Protein AF-A0A7C2ZPL4-F1 (afdb_monomer_lite)

Sequence (128 aa):
MSTNLLVIAAQPLAERLAGTLPPGTACLAIAADAEGDPLAGLGAALQAADAVVVCLDGLPGRLLARIEAALAGFEGRSAVVRSRPWNGTAPLPLARTCTAVIAGFGDAAAAAAAVARWWSGRGSAREG

Foldseek 3Di:
DFFQEEEEEAQVLLVVLVPLADPNYHYQHQYPPDDPDSCPCVLVSLVRGQEYEYEPPPPDPVCLVVVLVSLQPRPHAYEYFYQAADPPPDDDGNPVRHPYYHHNNNRRSVVRRVVNVVVRCVVPPPDD

Secondary structure (DSSP, 8-state):
----EEEEEEHHHHHHHTTTSPTTEEEEEE-TT-SS-TTTTHHHHHHT-SEEEEE-TT--HHHHHHHHHHHHT--SEEEEEESSPP-SSSPPTTTTTSSEEEE--S-HHHHHHHHHHHHHHGGGTT--

Radius of gyration: 14.03 Å; chains: 1; bounding box: 44×32×34 Å

pLDDT: mean 86.84, std 11.65, range [38.0, 96.44]

Structure (mmCIF, N/CA/C/O backbone):
data_AF-A0A7C2ZPL4-F1
#
_entry.id   AF-A0A7C2ZPL4-F1
#
loop_
_atom_site.group_PDB
_atom_site.id
_atom_site.type_symbol
_atom_site.label_atom_id
_atom_site.label_alt_id
_atom_site.label_comp_id
_atom_site.label_asym_id
_atom_site.label_entity_id
_atom_site.label_seq_id
_atom_site.pdbx_PDB_ins_code
_atom_site.Cartn_x
_atom_site.Cartn_y
_atom_site.Cartn_z
_atom_site.occupancy
_atom_site.B_iso_or_equiv
_atom_site.auth_seq_id
_atom_site.auth_comp_id
_atom_site.auth_asym_id
_atom_site.auth_atom_id
_atom_site.pdbx_PDB_model_num
ATOM 1 N N . MET A 1 1 ? -11.170 5.949 18.506 1.00 55.72 1 MET A N 1
ATOM 2 C CA . MET A 1 1 ? -9.755 6.137 18.108 1.00 55.72 1 MET A CA 1
ATOM 3 C C . MET A 1 1 ? -9.670 6.107 16.591 1.00 55.72 1 MET A C 1
ATOM 5 O O . MET A 1 1 ? -10.253 5.211 15.991 1.00 55.72 1 MET A O 1
ATOM 9 N N . SER A 1 2 ? -9.008 7.089 15.982 1.00 69.31 2 SER A N 1
ATOM 10 C CA . SER A 1 2 ? -8.720 7.129 14.541 1.00 69.31 2 SER A CA 1
ATOM 11 C C . SER A 1 2 ? -7.652 6.081 14.207 1.00 69.31 2 SER A C 1
ATOM 13 O O . SER A 1 2 ? -6.657 6.004 14.915 1.00 69.31 2 SER A O 1
ATOM 15 N N . THR A 1 3 ? -7.852 5.272 13.165 1.00 84.00 3 THR A N 1
ATOM 16 C CA . THR A 1 3 ? -6.838 4.319 12.675 1.00 84.00 3 THR A CA 1
ATOM 17 C C . THR A 1 3 ? -5.715 5.069 11.961 1.00 84.00 3 THR A C 1
ATOM 19 O O . THR A 1 3 ? -5.994 5.782 10.996 1.00 84.00 3 THR A O 1
ATOM 22 N N . ASN A 1 4 ? -4.467 4.867 12.384 1.00 91.00 4 ASN A N 1
ATOM 23 C CA . ASN A 1 4 ? -3.288 5.365 11.683 1.00 91.00 4 ASN A CA 1
ATOM 24 C C . ASN A 1 4 ? -3.021 4.481 10.463 1.00 91.00 4 ASN A C 1
ATOM 26 O O . ASN A 1 4 ? -2.660 3.309 10.582 1.00 91.00 4 ASN A O 1
ATOM 30 N N . LEU A 1 5 ? -3.228 5.034 9.274 1.00 94.00 5 LEU A N 1
ATOM 31 C CA . LEU A 1 5 ? -3.058 4.319 8.013 1.00 94.00 5 LEU A CA 1
ATOM 32 C C . LEU A 1 5 ? -1.795 4.786 7.302 1.00 94.00 5 LEU A C 1
ATOM 34 O O . LEU A 1 5 ? -1.553 5.983 7.198 1.00 94.00 5 LEU A O 1
ATOM 38 N N . LEU A 1 6 ? -1.035 3.850 6.747 1.00 96.38 6 LEU A N 1
ATOM 39 C CA . LEU A 1 6 ? 0.084 4.141 5.861 1.00 96.38 6 LEU A CA 1
ATOM 40 C C . LEU A 1 6 ? -0.242 3.673 4.445 1.00 96.38 6 LEU A C 1
ATOM 42 O O . LEU A 1 6 ? -0.530 2.500 4.223 1.00 96.38 6 LEU A O 1
ATOM 46 N N . VAL A 1 7 ? -0.141 4.567 3.468 1.00 96.25 7 VAL A N 1
ATOM 47 C CA . VAL A 1 7 ? -0.175 4.209 2.048 1.00 96.25 7 VAL A CA 1
ATOM 48 C C . VAL A 1 7 ? 1.234 4.299 1.480 1.00 96.25 7 VAL A C 1
ATOM 50 O O . VAL A 1 7 ? 1.865 5.345 1.569 1.00 96.25 7 VAL A O 1
ATOM 53 N N . ILE A 1 8 ? 1.730 3.216 0.892 1.00 96.44 8 ILE A N 1
ATOM 54 C CA . ILE A 1 8 ? 3.020 3.163 0.202 1.00 96.44 8 ILE A CA 1
ATOM 55 C C . ILE A 1 8 ? 2.740 3.167 -1.296 1.00 96.44 8 ILE A C 1
ATOM 57 O O . ILE A 1 8 ? 2.060 2.273 -1.804 1.00 96.44 8 ILE A O 1
ATOM 61 N N . ALA A 1 9 ? 3.249 4.164 -2.010 1.00 96.06 9 ALA A N 1
ATOM 62 C CA . ALA A 1 9 ? 2.973 4.334 -3.431 1.00 96.06 9 ALA A CA 1
ATOM 63 C C . ALA A 1 9 ? 4.169 4.941 -4.165 1.00 96.06 9 ALA A C 1
ATOM 65 O O . ALA A 1 9 ? 4.967 5.671 -3.579 1.00 96.06 9 ALA A O 1
ATOM 66 N N . ALA A 1 10 ? 4.278 4.673 -5.466 1.00 95.19 10 ALA A N 1
ATOM 67 C CA . ALA A 1 10 ? 5.200 5.414 -6.319 1.00 95.19 10 ALA A CA 1
ATOM 68 C C . ALA A 1 10 ? 4.821 6.901 -6.347 1.00 95.19 10 ALA A C 1
ATOM 70 O O . ALA A 1 10 ? 3.633 7.229 -6.293 1.00 95.19 10 ALA A O 1
ATOM 71 N N . GLN A 1 11 ? 5.808 7.792 -6.469 1.00 94.44 11 GLN A N 1
ATOM 72 C CA . GLN A 1 11 ? 5.595 9.241 -6.377 1.00 94.44 11 GLN A CA 1
ATOM 73 C C . GLN A 1 11 ? 4.422 9.771 -7.234 1.00 94.44 11 GLN A C 1
ATOM 75 O O . GLN A 1 11 ? 3.549 10.417 -6.656 1.00 94.44 11 GLN A O 1
ATOM 80 N N . PRO A 1 12 ? 4.287 9.441 -8.537 1.00 92.38 12 PRO A N 1
ATOM 81 C CA . PRO A 1 12 ? 3.170 9.952 -9.340 1.00 92.38 12 PRO A CA 1
ATOM 82 C C . PRO A 1 12 ? 1.793 9.519 -8.820 1.00 92.38 12 PRO A C 1
ATOM 84 O O . PRO A 1 12 ? 0.797 10.219 -8.976 1.00 92.38 12 PRO A O 1
ATOM 87 N N . LEU A 1 13 ? 1.712 8.340 -8.201 1.00 93.44 13 LEU A N 1
ATOM 88 C CA . LEU A 1 13 ? 0.476 7.844 -7.609 1.00 93.44 13 LEU A CA 1
ATOM 89 C C . LEU A 1 13 ? 0.217 8.487 -6.240 1.00 93.44 13 LEU A C 1
ATOM 91 O O . LEU A 1 13 ? -0.925 8.816 -5.932 1.00 93.44 13 LEU A O 1
ATOM 95 N N . ALA A 1 14 ? 1.265 8.704 -5.442 1.00 93.69 14 ALA A N 1
ATOM 96 C CA . ALA A 1 14 ? 1.179 9.408 -4.165 1.00 93.69 14 ALA A CA 1
ATOM 97 C C . ALA A 1 14 ? 0.681 10.854 -4.343 1.00 93.69 14 ALA A C 1
ATOM 99 O O . ALA A 1 14 ? -0.182 11.304 -3.593 1.00 93.69 14 ALA A O 1
ATOM 100 N N . GLU A 1 15 ? 1.145 11.550 -5.383 1.00 93.31 15 GLU A N 1
ATOM 101 C CA . GLU A 1 15 ? 0.669 12.892 -5.749 1.00 93.31 15 GLU A CA 1
ATOM 102 C C . GLU A 1 15 ? -0.829 12.897 -6.085 1.00 93.31 15 GLU A C 1
ATOM 104 O O . GLU A 1 15 ? -1.558 13.785 -5.654 1.00 93.31 15 GLU A O 1
ATOM 109 N N . ARG A 1 16 ? -1.324 11.867 -6.783 1.00 92.81 16 ARG A N 1
ATOM 110 C CA . ARG A 1 16 ? -2.763 11.701 -7.063 1.00 92.81 16 ARG A CA 1
ATOM 111 C C . ARG A 1 16 ? -3.587 11.361 -5.822 1.00 92.81 16 ARG A C 1
ATOM 113 O O . ARG A 1 16 ? -4.782 11.642 -5.785 1.00 92.81 16 ARG A O 1
ATOM 120 N N . LEU A 1 17 ? -2.971 10.714 -4.835 1.00 91.75 17 LEU A N 1
ATOM 121 C CA . LEU A 1 17 ? -3.607 10.373 -3.565 1.00 91.75 17 LEU A CA 1
ATOM 122 C C . LEU A 1 17 ? -3.686 11.576 -2.617 1.00 91.75 17 LEU A C 1
ATOM 124 O O . LEU A 1 17 ? -4.566 11.605 -1.748 1.00 91.75 17 LEU A O 1
ATOM 128 N N . ALA A 1 18 ? -2.821 12.577 -2.794 1.00 86.88 18 ALA A N 1
ATOM 129 C CA . ALA A 1 18 ? -2.834 13.800 -2.004 1.00 86.88 18 ALA A CA 1
ATOM 130 C C . ALA A 1 18 ? -4.226 14.461 -2.033 1.00 86.88 18 ALA A C 1
ATOM 132 O O . ALA A 1 18 ? -4.832 14.657 -3.083 1.00 86.88 18 ALA A O 1
ATOM 133 N N . GLY A 1 19 ? -4.775 14.753 -0.851 1.00 84.19 19 GLY A N 1
ATOM 134 C CA . GLY A 1 19 ? -6.110 15.348 -0.700 1.00 84.19 19 GLY A CA 1
ATOM 135 C C . GLY A 1 19 ? -7.297 14.386 -0.863 1.00 84.19 19 GLY A C 1
ATOM 136 O O . GLY A 1 19 ? -8.431 14.785 -0.617 1.00 84.19 19 GLY A O 1
ATOM 137 N N . THR A 1 20 ? -7.072 13.119 -1.229 1.00 90.06 20 THR A N 1
ATOM 138 C CA . THR A 1 20 ? -8.148 12.109 -1.361 1.00 90.06 20 THR A CA 1
ATOM 139 C C . THR A 1 20 ? -8.235 11.147 -0.176 1.00 90.06 20 THR A C 1
ATOM 141 O O . THR A 1 20 ? -9.291 10.538 0.060 1.00 90.06 20 THR A O 1
ATOM 144 N N . LEU A 1 21 ? -7.126 11.014 0.555 1.00 90.62 21 LEU A N 1
ATOM 145 C CA . LEU A 1 21 ? -6.976 10.130 1.703 1.00 90.62 21 LEU A CA 1
ATOM 146 C C . LEU A 1 21 ? -7.699 10.695 2.938 1.00 90.62 21 LEU A C 1
ATOM 148 O O . LEU A 1 21 ? -7.746 11.913 3.120 1.00 90.62 21 LEU A O 1
ATOM 152 N N . PRO A 1 22 ? -8.280 9.830 3.786 1.00 88.19 22 PRO A N 1
ATOM 153 C CA . PRO A 1 22 ? -8.971 10.279 4.987 1.00 88.19 22 PRO A CA 1
ATOM 154 C C . PRO A 1 22 ? -7.984 10.821 6.041 1.00 88.19 22 PRO A C 1
ATOM 156 O O . PRO A 1 22 ? -6.800 10.463 6.022 1.00 88.19 22 PRO A O 1
ATOM 159 N N . PRO A 1 23 ? -8.460 11.639 7.001 1.00 85.38 23 PRO A N 1
ATOM 160 C CA . PRO A 1 23 ? -7.647 12.100 8.126 1.00 85.38 23 PRO A CA 1
ATOM 161 C C . PRO A 1 23 ? -6.976 10.938 8.871 1.00 85.38 23 PRO A C 1
ATOM 163 O O . PRO A 1 23 ? -7.565 9.866 9.010 1.00 85.38 23 PRO A O 1
ATOM 166 N N . GLY A 1 24 ? -5.748 11.150 9.353 1.00 84.88 24 GLY A N 1
ATOM 167 C CA . GLY A 1 24 ? -4.960 10.100 10.017 1.00 84.88 24 GLY A CA 1
ATOM 168 C C . GLY A 1 24 ? -4.289 9.107 9.059 1.00 84.88 24 GLY A C 1
ATOM 169 O O . GLY A 1 24 ? -3.693 8.132 9.510 1.00 84.88 24 GLY A O 1
ATOM 170 N N . THR A 1 25 ? -4.356 9.350 7.745 1.00 91.94 25 THR A N 1
ATOM 171 C CA . THR A 1 25 ? -3.609 8.569 6.752 1.00 91.94 25 THR A CA 1
ATOM 172 C C . THR A 1 25 ? -2.329 9.289 6.346 1.00 91.94 25 THR A C 1
ATOM 174 O O . THR A 1 25 ? -2.376 10.388 5.795 1.00 91.94 25 THR A O 1
ATOM 177 N N . ALA A 1 26 ? -1.189 8.646 6.567 1.00 93.44 26 ALA A N 1
ATOM 178 C CA . ALA A 1 26 ? 0.092 9.025 5.999 1.00 93.44 26 ALA A CA 1
ATOM 179 C C . ALA A 1 26 ? 0.272 8.385 4.613 1.00 93.44 26 ALA A C 1
ATOM 181 O O . ALA A 1 26 ? -0.130 7.244 4.383 1.00 93.44 26 ALA A O 1
ATOM 182 N N . CYS A 1 27 ? 0.919 9.099 3.692 1.00 94.06 27 CYS A N 1
ATOM 183 C CA . CYS A 1 27 ? 1.323 8.557 2.397 1.00 94.06 27 CYS A CA 1
ATOM 184 C C . CYS A 1 27 ? 2.846 8.636 2.270 1.00 94.06 27 CYS A C 1
ATOM 186 O O . CYS A 1 27 ? 3.408 9.728 2.256 1.00 94.06 27 CYS A O 1
ATOM 188 N N . LEU A 1 28 ? 3.507 7.485 2.160 1.00 94.56 28 LEU A N 1
ATOM 189 C CA . LEU A 1 28 ? 4.924 7.379 1.840 1.00 94.56 28 LEU A CA 1
ATOM 190 C C . LEU A 1 28 ? 5.085 7.290 0.320 1.00 94.56 28 LEU A C 1
ATOM 192 O O . LEU A 1 28 ? 4.750 6.275 -0.300 1.00 94.56 28 LEU A O 1
ATOM 196 N N . ALA A 1 29 ? 5.593 8.370 -0.269 1.00 94.19 29 ALA A N 1
ATOM 197 C CA . ALA A 1 29 ? 5.901 8.451 -1.689 1.00 94.19 29 ALA A CA 1
ATOM 198 C C . ALA A 1 29 ? 7.306 7.893 -1.961 1.00 94.19 29 ALA A C 1
ATOM 200 O O . ALA A 1 29 ? 8.292 8.388 -1.422 1.00 94.19 29 ALA A O 1
ATOM 201 N N . ILE A 1 30 ? 7.398 6.879 -2.820 1.00 92.75 30 ILE A N 1
ATOM 202 C CA . ILE A 1 30 ? 8.659 6.276 -3.255 1.00 92.75 30 ILE A CA 1
ATOM 203 C C . ILE A 1 30 ? 9.004 6.832 -4.636 1.00 92.75 30 ILE A C 1
ATOM 205 O O . ILE A 1 30 ? 8.339 6.522 -5.630 1.00 92.75 30 ILE A O 1
ATOM 209 N N . ALA A 1 31 ? 10.053 7.647 -4.702 1.00 89.00 31 ALA A N 1
ATOM 210 C CA . ALA A 1 31 ? 10.603 8.143 -5.957 1.00 89.00 31 ALA A CA 1
ATOM 211 C C . ALA A 1 31 ? 11.638 7.152 -6.513 1.00 89.00 31 ALA A C 1
ATOM 213 O O . ALA A 1 31 ? 12.483 6.635 -5.780 1.00 89.00 31 ALA A O 1
ATOM 214 N N . ALA A 1 32 ? 11.569 6.866 -7.816 1.00 78.44 32 ALA A N 1
ATOM 215 C CA . ALA A 1 32 ? 12.491 5.935 -8.469 1.00 78.44 32 ALA A CA 1
ATOM 216 C C . ALA A 1 32 ? 13.934 6.467 -8.505 1.00 78.44 32 ALA A C 1
ATOM 218 O O . ALA A 1 32 ? 14.870 5.673 -8.403 1.00 78.44 32 ALA A O 1
ATOM 219 N N . ASP A 1 33 ? 14.080 7.789 -8.583 1.00 82.44 33 ASP A N 1
ATOM 220 C CA . ASP A 1 33 ? 15.350 8.505 -8.725 1.00 82.44 33 ASP A CA 1
ATOM 221 C C . ASP A 1 33 ? 15.650 9.372 -7.490 1.00 82.44 33 ASP A C 1
ATOM 223 O O . ASP A 1 33 ? 16.256 10.435 -7.593 1.00 82.44 33 ASP A O 1
ATOM 227 N N . ALA A 1 34 ? 15.179 8.940 -6.313 1.00 78.38 34 ALA A N 1
ATOM 228 C CA . ALA A 1 34 ? 15.474 9.621 -5.056 1.00 78.38 34 ALA A CA 1
ATOM 229 C C . ALA A 1 34 ? 16.990 9.701 -4.823 1.00 78.38 34 ALA A C 1
ATOM 231 O O . ALA A 1 34 ? 17.700 8.700 -4.952 1.00 78.38 34 ALA A O 1
ATOM 232 N N . GLU A 1 35 ? 17.474 10.871 -4.413 1.00 81.75 35 GLU A N 1
ATOM 233 C CA . GLU A 1 35 ? 18.825 11.006 -3.881 1.00 81.75 35 GLU A CA 1
ATOM 234 C C . GLU A 1 35 ? 18.868 10.345 -2.490 1.00 81.75 35 GLU A C 1
ATOM 236 O O . GLU A 1 35 ? 18.207 10.796 -1.554 1.00 81.75 35 GLU A O 1
ATOM 241 N N . GLY A 1 36 ? 19.591 9.228 -2.360 1.00 86.69 36 GLY A N 1
ATOM 242 C CA . GLY A 1 36 ? 19.680 8.445 -1.120 1.00 86.69 36 GLY A CA 1
ATOM 243 C C . GLY A 1 36 ? 18.849 7.156 -1.129 1.00 86.69 36 GLY A C 1
ATOM 244 O O . GLY A 1 36 ? 18.597 6.569 -2.180 1.00 86.69 36 GLY A O 1
ATOM 245 N N . ASP A 1 37 ? 18.473 6.657 0.055 1.00 90.00 37 ASP A N 1
ATOM 246 C CA . ASP A 1 37 ? 17.657 5.441 0.164 1.00 90.00 37 ASP A CA 1
ATOM 247 C C . ASP A 1 37 ? 16.166 5.766 -0.0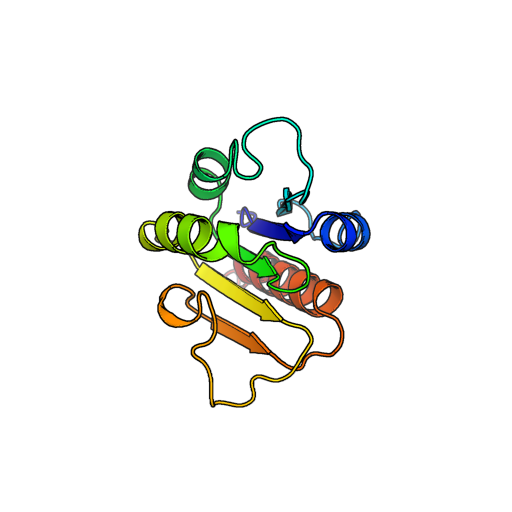51 1.00 90.00 37 ASP A C 1
ATOM 249 O O . ASP A 1 37 ? 15.559 6.400 0.815 1.00 90.00 37 ASP A O 1
ATOM 253 N N . PRO A 1 38 ? 15.527 5.295 -1.140 1.00 90.50 38 PRO A N 1
ATOM 254 C CA . PRO A 1 38 ? 14.117 5.576 -1.425 1.00 90.50 38 PRO A CA 1
ATOM 255 C C . PRO A 1 38 ? 13.138 4.954 -0.415 1.00 90.50 38 PRO A C 1
ATOM 257 O O . PRO A 1 38 ? 11.946 5.243 -0.468 1.00 90.50 38 PRO A O 1
ATOM 260 N N . LEU A 1 39 ? 13.613 4.079 0.481 1.00 93.25 39 LEU A N 1
ATOM 261 C CA . LEU A 1 39 ? 12.826 3.500 1.576 1.00 93.25 39 LEU A CA 1
ATOM 262 C C . LEU A 1 39 ? 13.192 4.086 2.950 1.00 93.25 39 LEU A C 1
ATOM 264 O O . LEU A 1 39 ? 12.780 3.538 3.978 1.00 93.25 39 LEU A O 1
ATOM 268 N N . ALA A 1 40 ? 13.957 5.183 2.993 1.00 91.19 40 ALA A N 1
ATOM 269 C CA . ALA A 1 40 ? 14.268 5.874 4.237 1.00 91.19 40 ALA A CA 1
ATOM 270 C C . ALA A 1 40 ? 12.977 6.226 4.996 1.00 91.19 40 ALA A C 1
ATOM 272 O O . ALA A 1 40 ? 12.016 6.744 4.432 1.00 91.19 40 ALA A O 1
ATOM 273 N N . GLY A 1 41 ? 12.939 5.902 6.290 1.00 89.94 41 GLY A N 1
ATOM 274 C CA . GLY A 1 41 ? 11.769 6.142 7.139 1.00 89.94 41 GLY A CA 1
ATOM 275 C C . GLY A 1 41 ? 10.649 5.098 7.039 1.00 89.94 41 GLY A C 1
ATOM 276 O O . GLY A 1 41 ? 9.741 5.149 7.866 1.00 89.94 41 GLY A O 1
ATOM 277 N N . LEU A 1 42 ? 10.720 4.110 6.131 1.00 94.44 42 LEU A N 1
ATOM 278 C CA . LEU A 1 42 ? 9.702 3.052 6.019 1.00 94.44 42 LEU A CA 1
ATOM 279 C C . LEU A 1 42 ? 9.479 2.320 7.350 1.00 94.44 42 LEU A C 1
ATOM 281 O O . LEU A 1 42 ? 8.340 2.127 7.758 1.00 94.44 42 LEU A O 1
ATOM 285 N N . GLY A 1 43 ? 10.554 1.952 8.053 1.00 93.25 43 GLY A N 1
ATOM 286 C CA . GLY A 1 43 ? 10.449 1.258 9.342 1.00 93.25 43 GLY A CA 1
ATOM 287 C C . GLY A 1 43 ? 9.721 2.082 10.408 1.00 93.25 43 GLY A C 1
ATOM 288 O O . GLY A 1 43 ? 8.814 1.575 11.062 1.00 93.25 43 GLY A O 1
ATOM 289 N N . ALA A 1 44 ? 10.060 3.368 10.537 1.00 93.12 44 ALA A N 1
ATOM 290 C CA . ALA A 1 44 ? 9.396 4.270 11.479 1.00 93.12 44 ALA A CA 1
ATOM 291 C C . ALA A 1 44 ? 7.919 4.492 11.109 1.00 93.12 44 ALA A C 1
ATOM 293 O O . ALA A 1 44 ? 7.054 4.490 11.981 1.00 93.12 44 ALA A O 1
ATOM 294 N N . ALA A 1 45 ? 7.618 4.623 9.813 1.00 94.56 45 ALA A N 1
ATOM 295 C CA . ALA A 1 45 ? 6.249 4.752 9.326 1.00 94.56 45 ALA A CA 1
ATOM 296 C C . ALA A 1 45 ? 5.414 3.492 9.612 1.00 94.56 45 ALA A C 1
ATOM 298 O O . ALA A 1 45 ? 4.260 3.610 10.014 1.00 94.56 45 ALA A O 1
ATOM 299 N N . LEU A 1 46 ? 5.995 2.297 9.452 1.00 94.94 46 LEU A N 1
ATOM 300 C CA . LEU A 1 46 ? 5.335 1.031 9.781 1.00 94.94 46 LEU A CA 1
ATOM 301 C C . LEU A 1 46 ? 5.069 0.892 11.283 1.00 94.94 46 LEU A C 1
ATOM 303 O O . LEU A 1 46 ? 3.990 0.449 11.656 1.00 94.94 46 LEU A O 1
ATOM 307 N N . GLN A 1 47 ? 6.004 1.309 12.143 1.00 92.81 47 GLN A N 1
ATOM 308 C CA . GLN A 1 47 ? 5.811 1.275 13.600 1.00 92.81 47 GLN A CA 1
ATOM 309 C C . GLN A 1 47 ? 4.694 2.206 14.090 1.00 92.81 47 GLN A C 1
ATOM 311 O O . GLN A 1 47 ? 4.092 1.942 15.127 1.00 92.81 47 GLN A O 1
ATOM 316 N N . ALA A 1 48 ? 4.416 3.289 13.363 1.00 91.81 48 ALA A N 1
ATOM 317 C CA . ALA A 1 48 ? 3.349 4.231 13.695 1.00 91.81 48 ALA A CA 1
ATOM 318 C C . ALA A 1 48 ? 1.978 3.852 13.095 1.00 91.81 48 ALA A C 1
ATOM 320 O O . ALA A 1 48 ? 0.980 4.512 13.399 1.00 91.81 48 ALA A O 1
ATOM 321 N N . ALA A 1 49 ? 1.924 2.840 12.222 1.00 93.62 49 ALA A N 1
ATOM 322 C CA . ALA A 1 49 ? 0.732 2.474 11.467 1.00 93.62 49 ALA A CA 1
ATOM 323 C C . ALA A 1 49 ? -0.024 1.298 12.105 1.00 93.62 49 ALA A C 1
ATOM 325 O O . ALA A 1 49 ? 0.560 0.288 12.477 1.00 93.62 49 ALA A O 1
ATOM 326 N N . ASP A 1 50 ? -1.353 1.387 12.125 1.00 92.75 50 ASP A N 1
ATOM 327 C CA . ASP A 1 50 ? -2.256 0.281 12.469 1.00 92.75 50 ASP A CA 1
ATOM 328 C C . ASP A 1 50 ? -2.62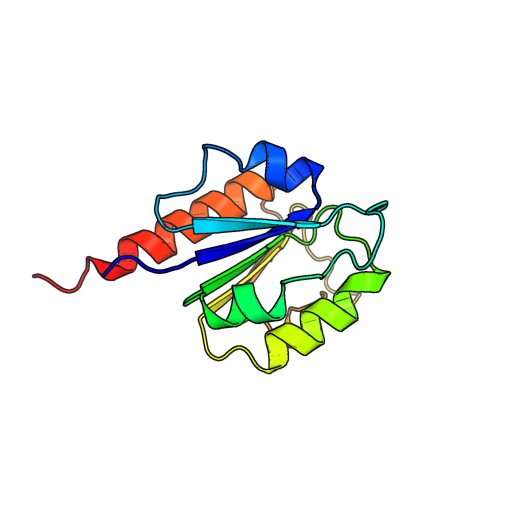6 -0.557 11.231 1.00 92.75 50 ASP A C 1
ATOM 330 O O . ASP A 1 50 ? -3.029 -1.725 11.320 1.00 92.75 50 ASP A O 1
ATOM 334 N N . ALA A 1 51 ? -2.568 0.065 10.050 1.00 94.50 51 ALA A N 1
ATOM 335 C CA . ALA A 1 51 ? -2.863 -0.577 8.780 1.00 94.50 51 ALA A CA 1
ATOM 336 C C . ALA A 1 51 ? -2.036 0.004 7.628 1.00 94.50 51 ALA A C 1
ATOM 338 O O . ALA A 1 51 ? -1.726 1.194 7.609 1.00 94.50 51 ALA A O 1
ATOM 339 N N . VAL A 1 52 ? -1.723 -0.833 6.638 1.00 96.06 52 VAL A N 1
ATOM 340 C CA . VAL A 1 52 ? -0.872 -0.482 5.496 1.00 96.06 52 VAL A CA 1
ATOM 341 C C . VAL A 1 52 ? -1.548 -0.840 4.176 1.00 96.06 52 VAL A C 1
ATOM 343 O O . VAL A 1 52 ? -2.078 -1.937 4.009 1.00 96.06 52 VAL A O 1
ATOM 346 N N . VAL A 1 53 ? -1.492 0.063 3.202 1.00 95.94 53 VAL A N 1
ATOM 347 C CA . VAL A 1 53 ? -1.903 -0.184 1.817 1.00 95.94 53 VAL A CA 1
ATOM 348 C C . VAL A 1 53 ? -0.704 0.036 0.905 1.00 95.94 53 VAL A C 1
ATOM 350 O O . VAL A 1 53 ? -0.152 1.130 0.865 1.00 95.94 53 VAL A O 1
ATOM 353 N N . VAL A 1 54 ? -0.302 -0.978 0.144 1.00 96.12 54 VAL A N 1
ATOM 354 C CA . VAL A 1 54 ? 0.799 -0.874 -0.820 1.00 96.12 54 VAL A CA 1
ATOM 355 C C . VAL A 1 54 ? 0.253 -0.860 -2.233 1.00 96.12 54 VAL A C 1
ATOM 357 O O . VAL A 1 54 ? -0.355 -1.830 -2.674 1.00 96.12 54 VAL A O 1
ATOM 360 N N . CYS A 1 55 ? 0.501 0.215 -2.969 1.00 95.06 55 CYS A N 1
ATOM 361 C CA . CYS A 1 55 ? 0.145 0.317 -4.376 1.00 95.06 55 CYS A CA 1
ATOM 362 C C . CYS A 1 55 ? 1.321 -0.151 -5.237 1.00 95.06 55 CYS A C 1
ATOM 364 O O . CYS A 1 55 ? 2.333 0.539 -5.305 1.00 95.06 55 CYS A O 1
ATOM 366 N N . LEU A 1 56 ? 1.202 -1.301 -5.908 1.00 92.12 56 LEU A N 1
ATOM 367 C CA . LEU A 1 56 ? 2.290 -1.863 -6.726 1.00 92.12 56 LEU A CA 1
ATOM 368 C C . LEU A 1 56 ? 2.581 -1.050 -7.991 1.00 92.12 56 LEU A C 1
ATOM 370 O O . LEU A 1 56 ? 3.690 -1.100 -8.521 1.00 92.12 56 LEU A O 1
ATOM 374 N N . ASP A 1 57 ? 1.582 -0.341 -8.503 1.00 90.50 57 ASP A N 1
ATOM 375 C CA . ASP A 1 57 ? 1.680 0.426 -9.737 1.00 90.50 57 ASP A CA 1
ATOM 376 C C . ASP A 1 57 ? 2.781 1.487 -9.669 1.00 90.50 57 ASP A C 1
ATOM 378 O O . ASP A 1 57 ? 2.746 2.404 -8.850 1.00 90.50 57 ASP A O 1
ATOM 382 N N . GLY A 1 58 ? 3.762 1.356 -10.563 1.00 88.94 58 GLY A N 1
ATOM 383 C CA . GLY A 1 58 ? 4.887 2.282 -10.670 1.00 88.94 58 GLY A CA 1
ATOM 384 C C . GLY A 1 58 ? 5.977 2.096 -9.613 1.00 88.94 58 GLY A C 1
ATOM 385 O O . GLY A 1 58 ? 6.992 2.786 -9.692 1.00 88.94 58 GLY A O 1
ATOM 386 N N . LEU A 1 59 ? 5.822 1.179 -8.646 1.00 92.25 59 LEU A N 1
ATOM 387 C CA . LEU A 1 59 ? 6.887 0.917 -7.678 1.00 92.25 59 LEU A CA 1
ATOM 388 C C . LEU A 1 59 ? 8.086 0.245 -8.368 1.00 92.25 59 LEU A C 1
ATOM 390 O O . LEU A 1 59 ? 7.904 -0.729 -9.106 1.00 92.25 59 LEU A O 1
ATOM 394 N N . PRO A 1 60 ? 9.326 0.705 -8.113 1.00 89.88 60 PRO A N 1
ATOM 395 C CA . PRO A 1 60 ? 10.508 0.064 -8.670 1.00 89.88 60 PRO A CA 1
ATOM 396 C C . PRO A 1 60 ? 10.618 -1.390 -8.197 1.00 89.88 60 PRO A C 1
ATOM 398 O O . PRO A 1 60 ? 10.737 -1.651 -7.000 1.00 89.88 60 PRO A O 1
ATOM 401 N N . GLY A 1 61 ? 10.655 -2.341 -9.136 1.00 88.88 61 GLY A N 1
ATOM 402 C CA . GLY A 1 61 ? 10.697 -3.779 -8.829 1.00 88.88 61 GLY A CA 1
ATOM 403 C C . GLY A 1 61 ? 11.831 -4.177 -7.874 1.00 88.88 61 GLY A C 1
ATOM 404 O O . GLY A 1 61 ? 11.641 -5.011 -6.993 1.00 88.88 61 GLY A O 1
ATOM 405 N N . ARG A 1 62 ? 12.984 -3.498 -7.979 1.00 90.56 62 ARG A N 1
ATOM 406 C CA . ARG A 1 62 ? 14.155 -3.679 -7.100 1.00 90.56 62 ARG A CA 1
ATOM 407 C C . ARG A 1 62 ? 13.887 -3.389 -5.616 1.00 90.56 62 ARG A C 1
ATOM 409 O O . ARG A 1 62 ? 14.640 -3.850 -4.766 1.00 90.56 62 ARG A O 1
ATOM 416 N N . LEU A 1 63 ? 12.846 -2.617 -5.298 1.00 91.88 63 LEU A N 1
ATOM 417 C CA . LEU A 1 63 ? 12.479 -2.259 -3.925 1.00 91.88 63 LEU A CA 1
ATOM 418 C C . LEU A 1 63 ? 11.445 -3.215 -3.323 1.00 91.88 63 LEU A C 1
ATOM 420 O O . LEU A 1 63 ? 11.301 -3.245 -2.104 1.00 91.88 63 LEU A O 1
ATOM 424 N N . LEU A 1 64 ? 10.762 -4.025 -4.141 1.00 91.25 64 LEU A N 1
ATOM 425 C CA . LEU A 1 64 ? 9.656 -4.872 -3.684 1.00 91.25 64 LEU A CA 1
ATOM 426 C C . LEU A 1 64 ? 10.098 -5.887 -2.628 1.00 91.25 64 LEU A C 1
ATOM 428 O O . LEU A 1 64 ? 9.425 -6.012 -1.616 1.00 91.25 64 LEU A O 1
ATOM 432 N N . ALA A 1 65 ? 11.257 -6.529 -2.801 1.00 90.56 65 ALA A N 1
ATOM 433 C CA . ALA A 1 65 ? 11.789 -7.472 -1.812 1.00 90.56 65 ALA A CA 1
ATOM 434 C C . ALA A 1 65 ? 12.103 -6.802 -0.460 1.00 90.56 65 ALA A C 1
ATOM 436 O O . ALA A 1 65 ? 11.885 -7.388 0.597 1.00 90.56 65 ALA A O 1
ATOM 437 N N . ARG A 1 66 ? 12.581 -5.549 -0.479 1.00 92.81 66 ARG A N 1
ATOM 438 C CA . ARG A 1 66 ? 12.851 -4.773 0.744 1.00 92.81 66 ARG A CA 1
ATOM 439 C C . ARG A 1 66 ? 11.553 -4.349 1.435 1.00 92.81 66 ARG A C 1
ATOM 441 O O . ARG A 1 66 ? 11.472 -4.416 2.656 1.00 92.81 66 ARG A O 1
ATOM 448 N N . ILE A 1 67 ? 10.540 -3.955 0.661 1.00 94.06 67 ILE A N 1
ATOM 449 C CA . ILE A 1 67 ? 9.196 -3.651 1.175 1.00 94.06 67 ILE A CA 1
ATOM 450 C C . ILE A 1 67 ? 8.561 -4.916 1.770 1.00 94.06 67 ILE A C 1
ATOM 452 O O . ILE A 1 67 ? 7.994 -4.861 2.856 1.00 94.06 67 ILE A O 1
ATOM 456 N N . GLU A 1 68 ? 8.702 -6.063 1.104 1.00 93.56 68 GLU A N 1
ATOM 457 C CA . GLU A 1 68 ? 8.199 -7.355 1.579 1.00 93.56 68 GLU A CA 1
ATOM 458 C C . GLU A 1 68 ? 8.826 -7.756 2.912 1.00 93.56 68 GLU A C 1
ATOM 460 O O . GLU A 1 68 ? 8.106 -8.115 3.841 1.00 93.56 68 GLU A O 1
ATOM 465 N N . ALA A 1 69 ? 10.150 -7.629 3.032 1.00 92.38 69 ALA A N 1
ATOM 466 C CA . ALA A 1 69 ? 10.863 -7.905 4.273 1.00 92.38 69 ALA A CA 1
ATOM 467 C C . ALA A 1 69 ? 10.415 -6.981 5.417 1.00 92.38 69 ALA A C 1
ATOM 469 O O . ALA A 1 69 ? 10.231 -7.445 6.539 1.00 92.38 69 ALA A O 1
ATOM 470 N N . ALA A 1 70 ? 10.191 -5.692 5.138 1.00 92.56 70 ALA A N 1
ATOM 471 C CA . ALA A 1 70 ? 9.689 -4.750 6.137 1.00 92.56 70 ALA A CA 1
ATOM 472 C C . ALA A 1 70 ? 8.257 -5.094 6.593 1.00 92.56 70 ALA A C 1
ATOM 474 O O . ALA A 1 70 ? 7.943 -4.991 7.775 1.00 92.56 70 ALA A O 1
ATOM 475 N N . LEU A 1 71 ? 7.401 -5.545 5.671 1.00 93.50 71 LEU A N 1
ATOM 476 C CA . LEU A 1 71 ? 6.025 -5.950 5.971 1.00 93.50 71 LEU A CA 1
ATOM 477 C C . LEU A 1 71 ? 5.923 -7.312 6.659 1.00 93.50 71 LEU A C 1
ATOM 479 O O . LEU A 1 71 ? 4.935 -7.559 7.337 1.00 93.50 71 LEU A O 1
ATOM 483 N N . ALA A 1 72 ? 6.915 -8.191 6.516 1.00 91.25 72 ALA A N 1
ATOM 484 C CA . ALA A 1 72 ? 6.896 -9.505 7.160 1.00 91.25 72 ALA A CA 1
ATOM 485 C C . ALA A 1 72 ? 6.884 -9.416 8.696 1.00 91.25 72 ALA A C 1
ATOM 487 O O . ALA A 1 72 ? 6.373 -10.317 9.353 1.00 91.25 72 ALA A O 1
ATOM 488 N N . GLY A 1 73 ? 7.423 -8.330 9.260 1.00 86.44 73 GLY A N 1
ATOM 489 C CA . GLY A 1 73 ? 7.359 -8.028 10.693 1.00 86.44 73 GLY A CA 1
ATOM 490 C C . GLY A 1 73 ? 6.186 -7.131 11.101 1.00 86.44 73 GLY A C 1
ATOM 491 O O . GLY A 1 73 ? 6.128 -6.712 12.252 1.00 86.44 73 GLY A O 1
ATOM 492 N N . PHE A 1 74 ? 5.287 -6.777 10.178 1.00 92.19 74 PHE A N 1
ATOM 493 C CA . PHE A 1 74 ? 4.156 -5.901 10.466 1.00 92.19 74 PHE A CA 1
ATOM 494 C C . PHE A 1 74 ? 2.951 -6.711 10.961 1.00 92.19 74 PHE A C 1
ATOM 496 O O . PHE A 1 74 ? 2.396 -7.521 10.224 1.00 92.19 74 PHE A O 1
ATOM 503 N N . GLU A 1 75 ? 2.521 -6.464 12.198 1.00 89.00 75 GLU A N 1
ATOM 504 C CA . GLU A 1 75 ? 1.419 -7.204 12.840 1.00 89.00 75 GLU A CA 1
ATOM 505 C C . GLU A 1 75 ? 0.021 -6.643 12.512 1.00 89.00 75 GLU A C 1
ATOM 507 O O . GLU A 1 75 ? -0.998 -7.259 12.828 1.00 89.00 75 GLU A O 1
ATOM 512 N N . GLY A 1 76 ? -0.049 -5.465 11.885 1.00 89.19 76 GLY A N 1
ATOM 513 C CA . GLY A 1 76 ? -1.308 -4.808 11.542 1.00 89.19 76 GLY A CA 1
ATOM 514 C C . GLY A 1 76 ? -1.967 -5.335 10.262 1.00 89.19 76 GLY A C 1
ATOM 515 O O . GLY A 1 76 ? -1.503 -6.259 9.591 1.00 89.19 76 GLY A O 1
ATOM 516 N N . ARG A 1 77 ? -3.078 -4.701 9.869 1.00 93.00 77 ARG A N 1
ATOM 517 C CA . ARG A 1 77 ? -3.800 -5.060 8.632 1.00 93.00 77 ARG A CA 1
ATOM 518 C C . ARG A 1 77 ? -3.057 -4.535 7.414 1.00 93.00 77 ARG A C 1
ATOM 520 O O . ARG A 1 77 ? -2.735 -3.355 7.357 1.00 93.00 77 ARG A O 1
ATOM 527 N N . SER A 1 78 ? -2.853 -5.363 6.401 1.00 94.50 78 SER A N 1
ATOM 528 C CA . SER A 1 78 ? -2.098 -4.969 5.209 1.00 94.50 78 SER A CA 1
ATOM 529 C C . SER A 1 78 ? -2.807 -5.371 3.920 1.00 94.50 78 SER A C 1
ATOM 531 O O . SER A 1 78 ? -3.312 -6.486 3.790 1.00 94.50 78 SER A O 1
ATOM 533 N N . ALA A 1 79 ? -2.863 -4.466 2.948 1.00 94.88 79 ALA A N 1
ATOM 534 C CA . ALA A 1 79 ? -3.393 -4.742 1.619 1.00 94.88 79 ALA A CA 1
ATOM 535 C C . ALA A 1 79 ? -2.365 -4.386 0.557 1.00 94.88 79 ALA A C 1
ATOM 537 O O . ALA A 1 79 ? -1.713 -3.348 0.638 1.00 94.88 79 ALA A O 1
ATOM 538 N N . VAL A 1 80 ? -2.289 -5.211 -0.480 1.00 94.00 80 VAL A N 1
ATOM 539 C CA . VAL A 1 80 ? -1.600 -4.865 -1.718 1.00 94.00 80 VAL A CA 1
ATOM 540 C C . VAL A 1 80 ? -2.628 -4.571 -2.806 1.00 94.00 80 VAL A C 1
ATOM 542 O O . VAL A 1 80 ? -3.578 -5.328 -3.010 1.00 94.00 80 VAL A O 1
ATOM 545 N N . VAL A 1 81 ? -2.447 -3.446 -3.488 1.00 93.69 81 VAL A N 1
ATOM 546 C CA . VAL A 1 81 ? -3.350 -2.909 -4.503 1.00 93.69 81 VAL A CA 1
ATOM 547 C C . VAL A 1 81 ? -2.613 -2.810 -5.828 1.00 93.69 81 VAL A C 1
ATOM 549 O O . VAL A 1 81 ? -1.461 -2.374 -5.885 1.00 93.69 81 VAL A O 1
ATOM 552 N N . ARG A 1 82 ? -3.293 -3.188 -6.911 1.00 91.50 82 ARG A N 1
ATOM 553 C CA . ARG A 1 82 ? -2.815 -2.965 -8.274 1.00 91.50 82 ARG A CA 1
ATOM 554 C C . ARG A 1 82 ? -3.936 -2.673 -9.267 1.00 91.50 82 ARG A C 1
ATOM 556 O O . ARG A 1 82 ? -5.028 -3.232 -9.165 1.00 91.50 82 ARG A O 1
ATOM 563 N N . SER A 1 83 ? -3.643 -1.861 -10.279 1.00 90.38 83 SER A N 1
ATOM 564 C CA . SER A 1 83 ? -4.610 -1.490 -11.322 1.00 90.38 83 SER A CA 1
ATOM 565 C C . SER A 1 83 ? -4.970 -2.673 -12.220 1.00 90.38 83 SER A C 1
ATOM 567 O O . SER A 1 83 ? -6.144 -2.948 -12.463 1.00 90.38 83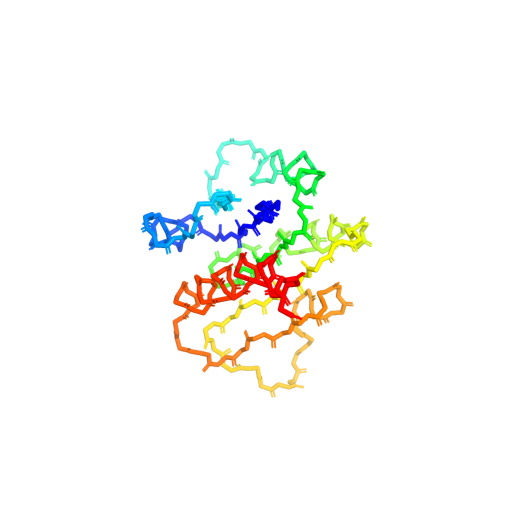 SER A O 1
ATOM 569 N N . ARG A 1 84 ? -3.954 -3.398 -12.702 1.00 86.75 84 ARG A N 1
ATOM 570 C CA . ARG A 1 84 ? -4.121 -4.481 -13.676 1.00 86.75 84 ARG A CA 1
ATOM 571 C C . ARG A 1 84 ? -4.537 -5.783 -12.996 1.00 86.75 84 ARG A C 1
ATOM 573 O O . ARG A 1 84 ? -4.036 -6.062 -11.904 1.00 86.75 84 ARG A O 1
ATOM 580 N N . PRO A 1 85 ? -5.377 -6.606 -13.645 1.00 84.56 85 PRO A N 1
ATOM 581 C CA . PRO A 1 85 ? -5.691 -7.933 -13.141 1.00 84.56 85 PRO A CA 1
ATOM 582 C C . PRO A 1 85 ? -4.419 -8.776 -13.030 1.00 84.56 85 PRO A C 1
ATOM 584 O O . PRO A 1 85 ? -3.455 -8.608 -13.787 1.00 84.56 85 PRO A O 1
ATOM 587 N N . TRP A 1 86 ? -4.414 -9.682 -12.059 1.00 81.12 86 TRP A N 1
ATOM 588 C CA . TRP A 1 86 ? -3.372 -10.687 -11.958 1.00 81.12 86 TRP A CA 1
ATOM 589 C C . TRP A 1 86 ? -3.702 -11.846 -12.901 1.00 81.12 86 TRP A C 1
ATOM 591 O O . TRP A 1 86 ? -4.804 -12.381 -12.867 1.00 81.12 86 TRP A O 1
ATOM 601 N N . ASN A 1 87 ? -2.752 -12.220 -13.755 1.00 80.38 87 ASN A N 1
ATOM 602 C CA . ASN A 1 87 ? -2.926 -13.274 -14.758 1.00 80.38 87 ASN A CA 1
ATOM 603 C C . ASN A 1 87 ? -2.712 -14.696 -14.204 1.00 80.38 87 ASN A C 1
ATOM 605 O O . ASN A 1 87 ? -2.790 -15.653 -14.965 1.00 80.38 87 ASN A O 1
ATOM 609 N N . GLY A 1 88 ? -2.400 -14.837 -12.911 1.00 75.44 88 GLY A N 1
ATOM 610 C CA . GLY A 1 88 ? -2.232 -16.127 -12.237 1.00 75.44 88 GLY A CA 1
ATOM 611 C C . GLY A 1 88 ? -0.945 -16.890 -12.571 1.00 75.44 88 GLY A C 1
ATOM 612 O O . GLY A 1 88 ? -0.713 -17.940 -11.982 1.00 75.44 88 GLY A O 1
ATOM 613 N N . THR A 1 89 ? -0.100 -16.398 -13.485 1.00 78.88 89 THR A N 1
ATOM 614 C CA . THR A 1 89 ? 1.081 -17.145 -13.959 1.00 78.88 89 THR A CA 1
ATOM 615 C C . THR A 1 89 ? 2.366 -16.803 -13.212 1.00 78.88 89 THR A C 1
ATOM 617 O O . THR A 1 89 ? 3.172 -17.689 -12.946 1.00 78.88 89 THR A O 1
ATOM 620 N N . ALA A 1 90 ? 2.565 -15.538 -12.842 1.00 76.19 90 ALA A N 1
ATOM 621 C CA . ALA A 1 90 ? 3.701 -15.106 -12.025 1.00 76.19 90 ALA A CA 1
ATOM 622 C C . ALA A 1 90 ? 3.261 -14.885 -10.572 1.00 76.19 90 ALA A C 1
ATOM 624 O O . ALA A 1 90 ? 2.159 -14.383 -10.376 1.00 76.19 90 ALA A O 1
ATOM 625 N N . PRO A 1 91 ? 4.079 -15.172 -9.545 1.00 77.75 91 PRO A N 1
ATOM 626 C CA . PRO A 1 91 ? 3.747 -14.816 -8.168 1.00 77.75 91 PRO A CA 1
ATOM 627 C C . PRO A 1 91 ? 3.432 -13.322 -8.048 1.00 77.75 91 PRO A C 1
ATOM 629 O O . PRO A 1 91 ? 4.169 -12.484 -8.571 1.00 77.75 91 PRO A O 1
ATOM 632 N N . LEU A 1 92 ? 2.335 -12.981 -7.370 1.00 80.88 92 LEU A N 1
ATOM 633 C CA . LEU A 1 92 ? 2.012 -11.586 -7.106 1.00 80.88 92 LEU A CA 1
ATOM 634 C C . LEU A 1 92 ? 2.917 -11.060 -5.975 1.00 80.88 92 LEU A C 1
ATOM 636 O O . LEU A 1 92 ? 2.882 -11.630 -4.881 1.00 80.88 92 LEU A O 1
ATOM 640 N N . PRO A 1 93 ? 3.699 -9.985 -6.198 1.00 81.94 93 PRO A N 1
ATOM 641 C CA . PRO A 1 93 ? 4.534 -9.406 -5.150 1.00 81.94 93 PRO A CA 1
ATOM 642 C C . PRO A 1 93 ? 3.704 -9.017 -3.927 1.00 81.94 93 PRO A C 1
ATOM 644 O O . PRO A 1 93 ? 2.589 -8.515 -4.078 1.00 81.94 93 PRO A O 1
ATOM 647 N N . LEU A 1 94 ? 4.257 -9.236 -2.731 1.00 85.31 94 LEU A N 1
ATOM 648 C CA . LEU A 1 94 ? 3.634 -8.929 -1.435 1.00 85.31 94 LEU A CA 1
ATOM 649 C C . LEU A 1 94 ? 2.364 -9.728 -1.104 1.00 85.31 94 LEU A C 1
ATOM 651 O O . LEU A 1 94 ? 1.866 -9.624 0.010 1.00 85.31 94 LEU A O 1
ATOM 655 N N . ALA A 1 95 ? 1.844 -10.562 -2.007 1.00 83.50 95 ALA A N 1
ATOM 656 C CA . ALA A 1 95 ? 0.595 -11.293 -1.784 1.00 83.50 95 ALA A CA 1
ATOM 657 C C . ALA A 1 95 ? 0.676 -12.336 -0.663 1.00 83.50 95 ALA A C 1
ATOM 659 O O . ALA A 1 95 ? -0.346 -12.699 -0.094 1.00 83.50 95 ALA A O 1
ATOM 660 N N . ARG A 1 96 ? 1.882 -12.835 -0.366 1.00 81.94 96 ARG A N 1
ATOM 661 C CA . ARG A 1 96 ? 2.116 -13.767 0.748 1.00 81.94 96 ARG A CA 1
ATOM 662 C C . ARG A 1 96 ? 2.242 -13.058 2.093 1.00 81.94 96 ARG A C 1
ATOM 664 O O . ARG A 1 96 ? 1.998 -13.681 3.118 1.00 81.94 96 ARG A O 1
ATOM 671 N N . THR A 1 97 ? 2.620 -11.785 2.072 1.00 87.94 97 THR A N 1
ATOM 672 C CA . THR A 1 97 ? 2.878 -10.982 3.271 1.00 87.94 97 THR A CA 1
ATOM 673 C C . THR A 1 97 ? 1.673 -10.127 3.644 1.00 87.94 97 THR A C 1
ATOM 675 O O . THR A 1 97 ? 1.409 -9.898 4.819 1.00 87.94 97 THR A O 1
ATOM 678 N N . CYS A 1 98 ? 0.917 -9.653 2.653 1.00 88.94 98 CYS A N 1
ATOM 679 C CA . CYS A 1 98 ? -0.263 -8.838 2.881 1.00 88.94 98 CYS A CA 1
ATOM 680 C C . CYS A 1 98 ? -1.497 -9.683 3.214 1.00 88.94 98 CYS A C 1
ATOM 682 O O . CYS A 1 98 ? -1.761 -10.703 2.584 1.00 88.94 98 CYS A O 1
ATOM 684 N N . THR A 1 99 ? -2.315 -9.194 4.145 1.00 87.69 99 THR A N 1
ATOM 685 C CA . THR A 1 99 ? -3.580 -9.842 4.541 1.00 87.69 99 THR A CA 1
ATOM 686 C C . THR A 1 99 ? -4.674 -9.785 3.468 1.00 87.69 99 THR A C 1
ATOM 688 O O . THR A 1 99 ? -5.644 -10.538 3.533 1.00 87.69 99 THR A O 1
ATOM 691 N N . ALA A 1 100 ? -4.545 -8.894 2.481 1.00 89.25 100 ALA A N 1
ATOM 692 C CA . ALA A 1 100 ? -5.490 -8.748 1.381 1.00 89.25 100 ALA A CA 1
ATOM 693 C C . ALA A 1 100 ? -4.791 -8.383 0.066 1.00 89.25 100 ALA A C 1
ATOM 695 O O . ALA A 1 100 ? -3.786 -7.671 0.043 1.00 89.25 100 ALA A O 1
ATOM 696 N N . VAL A 1 101 ? -5.387 -8.826 -1.041 1.00 90.56 101 VAL A N 1
ATOM 697 C CA . VAL A 1 101 ? -4.958 -8.523 -2.409 1.00 90.56 101 VAL A CA 1
ATOM 698 C C . VAL A 1 101 ? -6.129 -7.914 -3.170 1.00 90.56 101 VAL A C 1
ATOM 700 O O . VAL A 1 101 ? -7.202 -8.508 -3.240 1.00 90.56 101 VAL A O 1
ATOM 703 N N . ILE A 1 102 ? -5.913 -6.749 -3.778 1.00 89.38 102 ILE A N 1
ATOM 704 C CA . ILE A 1 102 ? -6.902 -6.043 -4.596 1.00 89.38 102 ILE A CA 1
ATOM 705 C C . ILE A 1 102 ? -6.276 -5.787 -5.964 1.00 89.38 102 ILE A C 1
ATOM 707 O O . ILE A 1 102 ? -5.366 -4.973 -6.105 1.00 89.38 102 ILE A O 1
ATOM 711 N N . ALA A 1 103 ? -6.746 -6.503 -6.980 1.00 88.19 103 ALA A N 1
ATOM 712 C CA . ALA A 1 103 ? -6.210 -6.426 -8.334 1.00 88.19 103 ALA A CA 1
ATOM 713 C C . ALA A 1 103 ? -7.324 -6.202 -9.358 1.00 88.19 103 ALA A C 1
ATOM 715 O O . ALA A 1 103 ? -8.448 -6.656 -9.165 1.00 88.19 103 ALA A O 1
ATOM 716 N N . GLY A 1 104 ? -6.995 -5.543 -10.471 1.00 85.12 104 GLY A N 1
ATOM 717 C CA . GLY A 1 104 ? -7.940 -5.348 -11.576 1.00 85.12 104 GLY A CA 1
ATOM 718 C C . GLY A 1 104 ? -8.921 -4.193 -11.382 1.00 85.12 104 GLY A C 1
ATOM 719 O O . GLY A 1 104 ? -9.911 -4.125 -12.099 1.00 85.12 104 GLY A O 1
ATOM 720 N N . PHE A 1 105 ? -8.659 -3.278 -10.443 1.00 80.94 105 PHE A N 1
ATOM 721 C CA . PHE A 1 105 ? -9.561 -2.157 -10.151 1.00 80.94 105 PHE A CA 1
ATOM 722 C C . PHE A 1 105 ? -9.505 -1.027 -11.198 1.00 80.94 105 PHE A C 1
ATOM 724 O O . PHE A 1 105 ? -10.255 -0.059 -11.106 1.00 80.94 105 PHE A O 1
ATOM 731 N N . GLY A 1 106 ? -8.597 -1.112 -12.177 1.00 85.75 106 GLY A N 1
ATOM 732 C CA . GLY A 1 106 ? -8.392 -0.095 -13.213 1.00 85.75 106 GLY A CA 1
ATOM 733 C C . GLY A 1 106 ? -7.633 1.137 -12.711 1.00 85.75 106 GLY A C 1
ATOM 734 O O . GLY A 1 106 ? -6.635 1.519 -13.316 1.00 85.75 106 GLY A O 1
ATOM 735 N N . ASP A 1 107 ? -8.034 1.702 -11.570 1.00 89.69 107 ASP A N 1
ATOM 736 C CA . ASP A 1 107 ? -7.355 2.819 -10.905 1.00 89.69 107 ASP A CA 1
ATOM 737 C C . ASP A 1 107 ? -6.876 2.420 -9.499 1.00 89.69 107 ASP A C 1
ATOM 739 O O . ASP A 1 107 ? -7.663 2.249 -8.565 1.00 89.69 107 ASP A O 1
ATOM 743 N N . ALA A 1 108 ? -5.556 2.277 -9.349 1.00 89.88 108 ALA A N 1
ATOM 744 C CA . ALA A 1 108 ? -4.933 1.898 -8.084 1.00 89.88 108 ALA A CA 1
ATOM 745 C C . ALA A 1 108 ? -5.059 2.983 -6.999 1.00 89.88 108 ALA A C 1
ATOM 747 O O . ALA A 1 108 ? -5.197 2.638 -5.826 1.00 89.88 108 ALA A O 1
ATOM 748 N N . ALA A 1 109 ? -5.057 4.274 -7.361 1.00 90.19 109 ALA A N 1
ATOM 749 C CA . ALA A 1 109 ? -5.209 5.359 -6.390 1.00 90.19 109 ALA A CA 1
ATOM 750 C C . ALA A 1 109 ? -6.632 5.373 -5.823 1.00 90.19 109 ALA A C 1
ATOM 752 O O . ALA A 1 109 ? -6.818 5.438 -4.609 1.00 90.19 109 ALA A O 1
ATOM 753 N N . ALA A 1 110 ? -7.638 5.234 -6.691 1.00 90.38 110 ALA A N 1
ATOM 754 C CA . ALA A 1 110 ? -9.030 5.153 -6.258 1.00 90.38 110 ALA A CA 1
ATOM 755 C C . ALA A 1 110 ? -9.268 3.944 -5.338 1.00 90.38 110 ALA A C 1
ATOM 757 O O . ALA A 1 110 ? -9.892 4.079 -4.283 1.00 90.38 110 ALA A O 1
ATOM 758 N N . ALA A 1 111 ? -8.719 2.778 -5.697 1.00 91.56 111 ALA A N 1
ATOM 759 C CA . ALA A 1 111 ? -8.786 1.579 -4.867 1.00 91.56 111 ALA A CA 1
ATOM 760 C C . ALA A 1 111 ? -8.117 1.787 -3.498 1.00 91.56 111 ALA A C 1
ATOM 762 O O . ALA A 1 111 ? -8.717 1.482 -2.468 1.00 91.56 111 ALA A O 1
ATOM 763 N N . ALA A 1 112 ? -6.908 2.352 -3.463 1.00 92.62 112 ALA A N 1
ATOM 764 C CA . ALA A 1 112 ? -6.193 2.608 -2.216 1.00 92.62 112 ALA A CA 1
ATOM 765 C C . ALA A 1 112 ? -6.938 3.597 -1.307 1.00 92.62 112 ALA A C 1
ATOM 767 O O . ALA A 1 112 ? -7.085 3.341 -0.112 1.00 92.62 112 ALA A O 1
ATOM 768 N N . ALA A 1 113 ? -7.480 4.681 -1.869 1.00 91.56 113 ALA A N 1
ATOM 769 C CA . ALA A 1 113 ? -8.285 5.641 -1.121 1.00 91.56 113 ALA A CA 1
ATOM 770 C C . ALA A 1 113 ? -9.576 5.009 -0.571 1.00 91.56 113 ALA A C 1
ATOM 772 O O . ALA A 1 113 ? -9.947 5.268 0.575 1.00 91.56 113 ALA A O 1
ATOM 773 N N . ALA A 1 114 ? -10.242 4.146 -1.344 1.00 90.88 114 ALA A N 1
ATOM 774 C CA . ALA A 1 114 ? -11.427 3.421 -0.888 1.00 90.88 114 ALA A CA 1
ATOM 775 C C . ALA A 1 114 ? -11.108 2.477 0.284 1.00 90.88 114 ALA A C 1
ATOM 777 O O . ALA A 1 114 ? -11.826 2.474 1.286 1.00 90.88 114 ALA A O 1
ATOM 778 N N . VAL A 1 115 ? -10.005 1.728 0.199 1.00 91.25 115 VAL A N 1
ATOM 779 C CA . VAL A 1 115 ? -9.534 0.845 1.280 1.00 91.25 115 VAL A CA 1
ATOM 780 C C . VAL A 1 115 ? -9.191 1.648 2.531 1.00 91.25 115 VAL A C 1
ATOM 782 O O . VAL A 1 115 ? -9.649 1.304 3.621 1.00 91.25 115 VAL A O 1
ATOM 785 N N . ALA A 1 116 ? -8.451 2.750 2.377 1.00 91.06 116 ALA A N 1
ATOM 786 C CA . ALA A 1 116 ? -8.098 3.627 3.487 1.00 91.06 116 ALA A CA 1
ATOM 787 C C . ALA A 1 116 ? -9.352 4.173 4.190 1.00 91.06 116 ALA A C 1
ATOM 789 O O . ALA A 1 116 ? -9.458 4.095 5.412 1.00 91.06 116 ALA A O 1
ATOM 790 N N . ARG A 1 117 ? -10.353 4.645 3.433 1.00 89.75 117 ARG A N 1
ATOM 791 C CA . ARG A 1 117 ? -11.637 5.118 3.990 1.00 89.75 117 ARG A CA 1
ATOM 792 C C . ARG A 1 117 ? -12.396 4.015 4.716 1.00 89.75 117 ARG A C 1
ATOM 794 O O . ARG A 1 117 ? -12.890 4.233 5.819 1.00 89.75 117 ARG A O 1
ATOM 801 N N . TRP A 1 118 ? -12.464 2.825 4.127 1.00 88.88 118 TRP A N 1
ATOM 802 C CA . TRP A 1 118 ? -13.133 1.682 4.742 1.00 88.88 118 TRP A CA 1
ATOM 803 C C . TRP A 1 118 ? -12.493 1.287 6.078 1.00 88.88 118 TRP A C 1
ATOM 805 O O . TRP A 1 118 ? -13.190 1.025 7.061 1.00 88.88 118 TRP A O 1
ATOM 815 N N . TRP A 1 119 ? -11.161 1.263 6.140 1.00 89.44 119 TRP A N 1
ATOM 816 C CA . TRP A 1 119 ? -10.429 0.900 7.352 1.00 89.44 119 TRP A CA 1
ATOM 817 C C . TRP A 1 119 ? -10.401 2.002 8.406 1.00 89.44 119 TRP A C 1
ATOM 819 O O . TRP A 1 119 ? -10.437 1.666 9.588 1.00 89.44 119 TRP A O 1
ATOM 829 N N . SER A 1 120 ? -10.433 3.266 7.986 1.00 84.31 120 SER A N 1
ATOM 830 C CA . SER A 1 120 ? -10.647 4.437 8.841 1.00 84.31 120 SER A CA 1
ATOM 831 C C . SER A 1 120 ? -12.034 4.414 9.505 1.00 84.31 120 SER A C 1
ATOM 833 O O . SER A 1 120 ? -12.143 4.636 10.710 1.00 84.31 120 SER A O 1
ATOM 835 N N . GLY A 1 121 ? -13.092 4.068 8.759 1.00 71.00 121 GLY A N 1
ATOM 836 C CA . GLY A 1 121 ? -14.475 4.077 9.258 1.00 71.00 121 GLY A CA 1
ATOM 837 C C . GLY A 1 121 ? -14.824 2.937 10.225 1.00 71.00 121 GLY A C 1
ATOM 838 O O . GLY A 1 121 ? -15.682 3.096 11.093 1.00 71.00 121 GLY A O 1
ATOM 839 N N . ARG A 1 122 ? -14.142 1.786 10.144 1.00 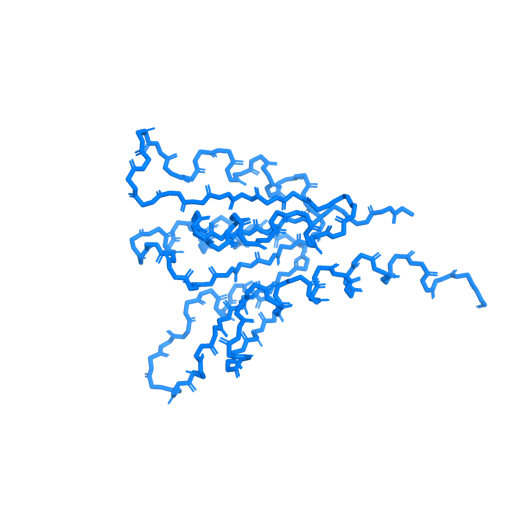60.22 122 ARG A N 1
ATOM 840 C CA . ARG A 1 122 ? -14.415 0.634 11.029 1.00 60.22 122 ARG A CA 1
ATOM 841 C C . ARG A 1 122 ? -13.974 0.817 12.485 1.00 60.22 122 ARG A C 1
ATOM 843 O O . ARG A 1 122 ? -14.349 -0.007 13.314 1.00 60.22 122 ARG A O 1
ATOM 850 N N . GLY A 1 123 ? -13.258 1.891 12.819 1.00 49.53 123 GLY A N 1
ATOM 851 C CA . GLY A 1 123 ? -13.025 2.282 14.214 1.0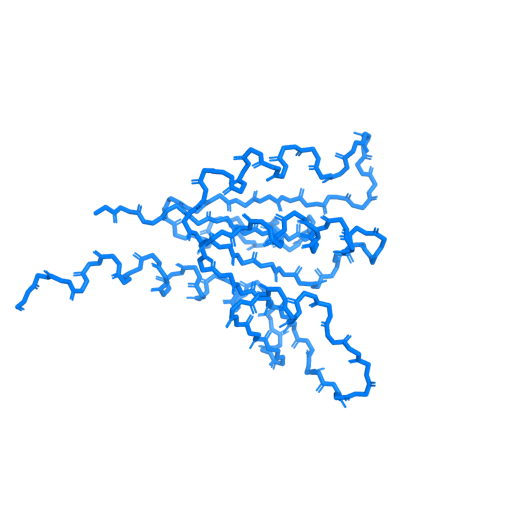0 49.53 123 GLY A CA 1
ATOM 852 C C . GLY A 1 123 ? -14.286 2.777 14.942 1.00 49.53 123 GLY A C 1
ATOM 853 O O . GLY A 1 123 ? -14.267 2.867 16.165 1.00 49.53 123 GLY A O 1
ATOM 854 N N . SER A 1 124 ? -15.372 3.075 14.211 1.00 42.09 124 SER A N 1
ATOM 855 C CA . SER A 1 124 ? -16.600 3.690 14.743 1.00 42.09 124 SER A CA 1
ATOM 856 C C . SER A 1 124 ? -17.792 2.732 14.899 1.00 42.09 124 SER A C 1
ATOM 858 O O . SER A 1 124 ? -18.811 3.125 15.452 1.00 42.09 124 SER A O 1
ATOM 860 N N . ALA A 1 125 ? -17.712 1.482 14.431 1.00 43.38 125 ALA A N 1
ATOM 861 C CA . ALA A 1 125 ? -18.863 0.564 14.401 1.00 43.38 125 ALA A CA 1
ATOM 862 C C . ALA A 1 125 ? -19.091 -0.219 15.717 1.00 43.38 125 ALA A C 1
ATOM 864 O O . ALA A 1 125 ? -19.651 -1.312 15.689 1.00 43.38 125 ALA A O 1
ATOM 865 N N . ARG A 1 126 ? -18.621 0.297 16.861 1.00 42.91 126 ARG A N 1
ATOM 866 C CA . ARG A 1 126 ? -18.746 -0.350 18.184 1.00 42.91 126 ARG A CA 1
ATOM 867 C C . ARG A 1 126 ? -19.478 0.507 19.222 1.00 42.91 126 ARG A C 1
ATOM 869 O O . ARG A 1 126 ? -19.261 0.334 20.415 1.00 42.91 126 ARG A O 1
ATOM 876 N N . GLU A 1 127 ? -20.350 1.397 18.762 1.00 44.66 127 GLU A N 1
ATOM 877 C CA . GLU A 1 127 ? -21.333 2.098 19.592 1.00 44.66 127 GLU A CA 1
ATOM 878 C C . GLU A 1 127 ? -22.713 1.874 18.962 1.00 44.66 127 GLU A C 1
ATOM 880 O O . GLU A 1 127 ? -23.074 2.515 17.976 1.00 44.66 127 GLU A O 1
ATOM 885 N N . GLY A 1 128 ? -23.432 0.875 19.472 1.00 38.00 128 GLY A N 1
ATOM 886 C CA . GLY A 1 128 ? -24.755 0.454 19.014 1.00 38.00 128 GLY A CA 1
ATOM 887 C C . GLY A 1 128 ? -25.227 -0.748 19.807 1.00 38.00 128 GLY A C 1
ATOM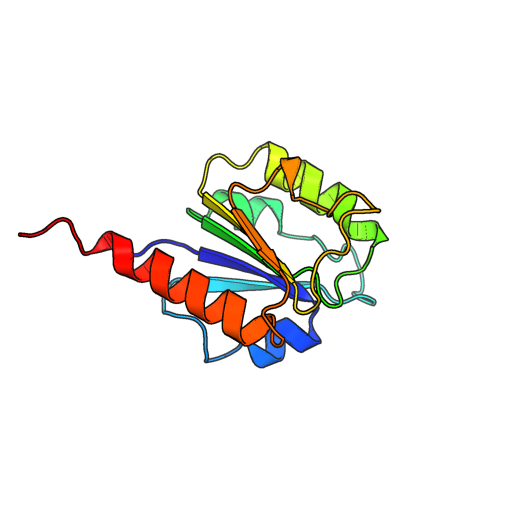 888 O O . GLY A 1 128 ? -24.569 -1.804 19.675 1.00 38.00 128 GLY A O 1
#